Protein AF-A0A8T3WJ33-F1 (afdb_monomer_lite)

pLDDT: mean 80.68, std 8.41, range [43.56, 89.38]

Structure (mmCIF, N/CA/C/O backbone):
data_AF-A0A8T3WJ33-F1
#
_entry.id   AF-A0A8T3WJ33-F1
#
loop_
_atom_site.group_PDB
_atom_site.id
_atom_site.type_symbol
_atom_site.label_atom_id
_atom_site.label_alt_id
_atom_site.label_comp_id
_atom_site.label_asym_id
_atom_site.label_entity_id
_atom_site.label_seq_id
_atom_site.pdbx_PDB_ins_code
_atom_site.Cartn_x
_atom_site.Cartn_y
_atom_site.Cartn_z
_atom_site.occupancy
_atom_site.B_iso_or_equiv
_atom_site.auth_seq_id
_atom_site.auth_comp_id
_atom_site.auth_asym_id
_atom_site.auth_atom_id
_atom_site.pdbx_PDB_model_num
ATOM 1 N N . MET A 1 1 ? 1.980 -9.336 20.207 1.00 46.34 1 MET A N 1
ATOM 2 C CA . MET A 1 1 ? 2.482 -8.996 18.857 1.00 46.34 1 MET A CA 1
ATOM 3 C C . MET A 1 1 ? 1.666 -7.809 18.357 1.00 46.34 1 MET A C 1
ATOM 5 O O . MET A 1 1 ? 0.452 -7.941 18.257 1.00 46.34 1 MET A O 1
ATOM 9 N N . GLU A 1 2 ? 2.275 -6.636 18.167 1.00 58.78 2 GLU A N 1
ATOM 10 C CA . GLU A 1 2 ? 1.550 -5.453 17.674 1.00 58.78 2 GLU A CA 1
ATOM 11 C C . GLU A 1 2 ? 1.032 -5.690 16.248 1.00 58.78 2 GLU A C 1
ATOM 13 O O . GLU A 1 2 ? 1.697 -6.343 15.446 1.00 58.78 2 GLU A O 1
ATOM 18 N N . ALA A 1 3 ? -0.157 -5.173 15.940 1.00 62.84 3 ALA A N 1
ATOM 19 C CA . ALA A 1 3 ? -0.693 -5.206 14.586 1.00 62.84 3 ALA A CA 1
ATOM 20 C C . ALA A 1 3 ? 0.082 -4.260 13.658 1.00 62.84 3 ALA A C 1
ATOM 22 O O . ALA A 1 3 ? 0.514 -3.187 14.084 1.00 62.84 3 ALA A O 1
ATOM 23 N N . ASP A 1 4 ? 0.205 -4.651 12.392 1.00 78.38 4 ASP A N 1
ATOM 24 C CA . ASP A 1 4 ? 0.972 -3.912 11.384 1.00 78.38 4 ASP A CA 1
ATOM 25 C C . ASP A 1 4 ? 0.189 -2.733 10.790 1.00 78.38 4 ASP A C 1
ATOM 27 O O . ASP A 1 4 ? 0.778 -1.755 10.328 1.00 78.38 4 ASP A O 1
ATOM 31 N N . ILE A 1 5 ? -1.147 -2.797 10.865 1.00 82.56 5 ILE A N 1
ATOM 32 C CA . ILE A 1 5 ? -2.057 -1.744 10.415 1.00 82.56 5 ILE A CA 1
ATOM 33 C C . ILE A 1 5 ? -3.070 -1.432 11.519 1.00 82.56 5 ILE A C 1
ATOM 35 O O . ILE A 1 5 ? -3.682 -2.339 12.088 1.00 82.56 5 ILE A O 1
ATOM 39 N N . LYS A 1 6 ? -3.278 -0.146 11.823 1.00 88.31 6 LYS A N 1
ATOM 40 C CA . LYS A 1 6 ? -4.229 0.335 12.838 1.00 88.31 6 LYS A CA 1
ATOM 41 C C . LYS A 1 6 ? -5.322 1.185 12.200 1.00 88.31 6 LYS A C 1
ATOM 43 O O . LYS A 1 6 ? -5.038 2.194 11.567 1.00 88.31 6 LYS A O 1
ATOM 48 N N . CYS A 1 7 ? -6.577 0.804 12.424 1.00 89.38 7 CYS A N 1
ATOM 49 C CA . CYS A 1 7 ? -7.739 1.618 12.081 1.00 89.38 7 CYS A CA 1
ATOM 50 C C . CYS A 1 7 ? -7.886 2.763 13.093 1.00 89.38 7 CYS A C 1
ATOM 52 O O . CYS A 1 7 ? -7.945 2.502 14.297 1.00 89.38 7 CYS A O 1
ATOM 54 N N . LEU A 1 8 ? -7.952 4.014 12.625 1.00 88.75 8 LEU A N 1
ATOM 55 C CA . LEU A 1 8 ? -8.125 5.177 13.503 1.00 88.75 8 LEU A CA 1
ATOM 56 C C . LEU A 1 8 ? -9.583 5.392 13.921 1.00 88.75 8 LEU A C 1
ATOM 58 O O . LEU A 1 8 ? -9.816 5.944 14.987 1.00 88.75 8 LEU A O 1
ATOM 62 N N . GLU A 1 9 ? -10.545 4.879 13.153 1.00 88.94 9 GLU A N 1
ATOM 63 C CA . GLU A 1 9 ? -11.976 4.986 13.476 1.00 88.94 9 GLU A CA 1
ATOM 64 C C . GLU A 1 9 ? -12.376 4.114 14.680 1.00 88.94 9 GLU A C 1
ATOM 66 O O . GLU A 1 9 ? -13.117 4.554 15.549 1.00 88.94 9 GLU A O 1
ATOM 71 N N . CYS A 1 10 ? -11.887 2.869 14.768 1.00 89.31 10 CYS A N 1
ATOM 72 C CA . CYS A 1 10 ? -12.227 1.960 15.878 1.00 89.31 10 CYS A CA 1
ATOM 73 C C . CYS A 1 10 ? -11.054 1.624 16.808 1.00 89.31 10 CYS A C 1
ATOM 75 O O . CYS A 1 10 ? -11.206 0.809 17.718 1.00 89.31 10 CYS A O 1
ATOM 77 N N . GLY A 1 11 ? -9.863 2.172 16.551 1.00 87.06 11 GLY A N 1
ATOM 78 C CA . GLY A 1 11 ? -8.648 1.951 17.343 1.00 87.06 11 GLY A CA 1
ATOM 79 C C . GLY A 1 11 ? -8.034 0.548 17.240 1.00 87.06 11 GLY A C 1
ATOM 80 O O . GLY A 1 11 ? -6.953 0.315 17.785 1.00 87.06 11 GLY A O 1
ATOM 81 N N . LYS A 1 12 ? -8.687 -0.392 16.544 1.00 87.44 12 LYS A N 1
ATOM 82 C CA . LYS A 1 12 ? -8.259 -1.794 16.448 1.00 87.44 12 LYS A CA 1
ATOM 83 C C . LYS A 1 12 ? -7.177 -1.983 15.388 1.00 87.44 12 LYS A C 1
ATOM 85 O O . LYS A 1 12 ? -7.233 -1.422 14.292 1.00 87.44 12 LYS A O 1
ATOM 90 N N . GLY A 1 13 ? -6.214 -2.836 15.720 1.00 82.88 13 GLY A N 1
ATOM 91 C CA . GLY A 1 13 ? -5.186 -3.309 14.805 1.00 82.88 13 GLY A CA 1
ATOM 92 C C . GLY A 1 13 ? -5.622 -4.534 13.997 1.00 82.88 13 GLY A C 1
ATOM 93 O O . GLY A 1 13 ? -6.431 -5.342 14.459 1.00 82.88 13 GLY A O 1
ATOM 94 N N . THR A 1 14 ? -5.072 -4.699 12.798 1.00 75.31 14 THR A N 1
ATOM 95 C CA . THR A 1 14 ? -5.209 -5.913 11.987 1.00 75.31 14 THR A CA 1
ATOM 96 C C . THR A 1 14 ? -3.945 -6.176 11.166 1.00 75.31 14 THR A C 1
ATOM 98 O O . THR A 1 14 ? -3.164 -5.266 10.901 1.00 75.31 14 THR A O 1
ATOM 101 N N . ARG A 1 15 ? -3.758 -7.440 10.777 1.00 71.00 15 ARG A N 1
ATOM 102 C CA . ARG A 1 15 ? -2.729 -7.897 9.826 1.00 71.00 15 ARG A CA 1
ATOM 103 C C . ARG A 1 15 ? -3.288 -8.168 8.434 1.00 71.00 15 ARG A C 1
ATOM 105 O O . ARG A 1 15 ? -2.550 -8.186 7.463 1.00 71.00 15 ARG A O 1
ATOM 112 N N . ASN A 1 16 ? -4.602 -8.359 8.350 1.00 64.06 16 ASN A N 1
ATOM 113 C CA . ASN A 1 16 ? -5.296 -8.793 7.141 1.00 64.06 16 ASN A CA 1
ATOM 114 C C . ASN A 1 16 ? -5.889 -7.589 6.411 1.00 64.06 16 ASN A C 1
ATOM 116 O O . ASN A 1 16 ? -7.082 -7.573 6.115 1.00 64.06 16 ASN A O 1
ATOM 120 N N . PHE A 1 17 ? -5.110 -6.521 6.254 1.00 66.69 17 PHE A N 1
ATOM 121 C CA . PHE A 1 17 ? -5.580 -5.381 5.484 1.00 66.69 17 PHE A CA 1
ATOM 122 C C . PHE A 1 17 ? -5.197 -5.587 4.024 1.00 66.69 17 PHE A C 1
ATOM 124 O O . PHE A 1 17 ? -4.032 -5.463 3.658 1.00 66.69 17 PHE A O 1
ATOM 131 N N . GLU A 1 18 ? -6.183 -5.904 3.193 1.00 65.62 18 GLU A N 1
ATOM 132 C CA . GLU A 1 18 ? -6.012 -5.858 1.747 1.00 65.62 18 GLU A CA 1
ATOM 133 C C . GLU A 1 18 ? -6.049 -4.395 1.316 1.00 65.62 18 GLU A C 1
ATOM 135 O O . GLU A 1 18 ? -7.102 -3.763 1.265 1.00 65.62 18 GLU A O 1
ATOM 140 N N . LEU A 1 19 ? -4.871 -3.833 1.049 1.00 68.06 19 LEU A N 1
ATOM 141 C CA . LEU A 1 19 ? -4.746 -2.469 0.535 1.00 68.06 19 LEU A CA 1
ATOM 142 C C . LEU A 1 19 ? -5.145 -2.383 -0.951 1.00 68.06 19 LEU A C 1
ATOM 144 O O . LEU A 1 19 ? -5.261 -1.289 -1.482 1.00 68.06 19 LEU A O 1
ATOM 148 N N . GLY A 1 20 ? -5.405 -3.507 -1.627 1.00 72.38 20 GLY A N 1
ATOM 149 C CA . GLY A 1 20 ? -5.739 -3.528 -3.051 1.00 72.38 20 GLY A CA 1
ATOM 150 C C . GLY A 1 20 ? -4.553 -3.119 -3.930 1.00 72.38 20 GLY A C 1
ATOM 151 O O . GLY A 1 20 ? -3.407 -3.442 -3.623 1.00 72.38 20 GLY A O 1
ATOM 152 N N . GLU A 1 21 ? -4.823 -2.429 -5.044 1.00 82.94 21 GLU A N 1
ATOM 153 C CA . GLU A 1 21 ? -3.766 -1.880 -5.903 1.00 82.94 21 GLU A CA 1
ATOM 154 C C . GLU A 1 21 ? -3.116 -0.649 -5.254 1.00 82.94 21 GLU A C 1
ATOM 156 O O . GLU A 1 21 ? -3.778 0.367 -5.021 1.00 82.94 21 GLU A O 1
ATOM 161 N N . VAL A 1 22 ? -1.813 -0.754 -4.995 1.00 85.12 22 VAL A N 1
ATOM 162 C CA . VAL A 1 22 ? -0.966 0.256 -4.362 1.00 85.12 22 VAL A CA 1
ATOM 163 C C . VAL A 1 22 ? 0.011 0.795 -5.399 1.00 85.12 22 VAL A C 1
ATOM 165 O O . VAL A 1 22 ? 0.770 0.031 -5.990 1.00 85.12 22 VAL A O 1
ATOM 168 N N . PHE A 1 23 ? 0.041 2.107 -5.580 1.00 86.31 23 PHE A N 1
ATOM 169 C CA . PHE A 1 23 ? 1.026 2.801 -6.398 1.00 86.31 23 PHE A CA 1
ATOM 170 C C . PHE A 1 23 ? 2.008 3.544 -5.502 1.00 86.31 23 PHE A C 1
ATOM 172 O O . PHE A 1 23 ? 1.598 4.165 -4.525 1.00 86.31 23 PHE A O 1
ATOM 179 N N . TYR A 1 24 ? 3.297 3.490 -5.815 1.00 85.75 24 TYR A N 1
ATOM 180 C CA . TYR A 1 24 ? 4.321 4.197 -5.045 1.00 85.75 24 TYR A CA 1
ATOM 181 C C . TYR A 1 24 ? 5.457 4.672 -5.956 1.00 85.75 24 TYR A C 1
ATOM 183 O O . TYR A 1 24 ? 5.736 4.054 -6.986 1.00 85.75 24 TYR A O 1
ATOM 191 N N . CYS A 1 25 ? 6.124 5.758 -5.562 1.00 83.75 25 CYS A N 1
ATOM 192 C CA . CYS A 1 25 ? 7.341 6.250 -6.212 1.00 83.75 25 CYS A CA 1
ATOM 193 C C . CYS A 1 25 ? 8.581 5.636 -5.548 1.00 83.75 25 CYS A C 1
ATOM 195 O O . CYS A 1 25 ? 8.603 5.447 -4.334 1.00 83.75 25 CYS A O 1
ATOM 197 N N . ARG A 1 26 ? 9.637 5.352 -6.322 1.00 76.25 26 ARG A N 1
ATOM 198 C CA . ARG A 1 26 ? 10.853 4.693 -5.804 1.00 76.25 26 ARG A CA 1
ATOM 199 C C . ARG A 1 26 ? 11.609 5.535 -4.779 1.00 76.25 26 ARG A C 1
ATOM 201 O O . ARG A 1 26 ? 12.110 4.976 -3.811 1.00 76.25 26 ARG A O 1
ATOM 208 N N . GLU A 1 27 ? 11.715 6.839 -5.019 1.00 76.81 27 GLU A N 1
ATOM 209 C CA . GLU A 1 27 ? 12.515 7.741 -4.181 1.00 76.81 27 GLU A CA 1
ATOM 210 C C . GLU A 1 27 ? 11.835 8.044 -2.846 1.00 76.81 27 GLU A C 1
ATOM 212 O O . GLU A 1 27 ? 12.501 8.163 -1.825 1.00 76.81 27 GLU A O 1
ATOM 217 N N . ASN A 1 28 ? 10.500 8.095 -2.843 1.00 76.88 28 ASN A N 1
ATOM 218 C CA . ASN A 1 28 ? 9.695 8.464 -1.680 1.00 76.88 28 ASN A CA 1
ATOM 219 C C . ASN A 1 28 ? 8.483 7.528 -1.516 1.00 76.88 28 ASN A C 1
ATOM 221 O O . ASN A 1 28 ? 7.337 7.968 -1.646 1.00 76.88 28 ASN A O 1
ATOM 225 N N . PRO A 1 29 ? 8.692 6.223 -1.272 1.00 75.75 29 PRO A N 1
ATOM 226 C CA . PRO A 1 29 ? 7.614 5.240 -1.303 1.00 75.75 29 PRO A CA 1
ATOM 227 C C . PRO A 1 29 ? 6.568 5.486 -0.219 1.00 75.75 29 PRO A C 1
ATOM 229 O O . PRO A 1 29 ? 5.388 5.359 -0.514 1.00 75.75 29 PRO A O 1
ATOM 232 N N . THR A 1 30 ? 6.942 5.908 0.990 1.00 78.25 30 THR A N 1
ATOM 233 C CA . THR A 1 30 ? 5.984 6.212 2.069 1.00 78.25 30 THR A CA 1
ATOM 234 C C . THR A 1 30 ? 5.261 7.544 1.851 1.00 78.25 30 THR A C 1
ATOM 236 O O . THR A 1 30 ? 4.048 7.623 2.012 1.00 78.25 30 THR A O 1
ATOM 239 N N . SER A 1 31 ? 5.955 8.587 1.401 1.00 75.88 31 SER A N 1
ATOM 240 C CA . SER A 1 31 ? 5.344 9.906 1.170 1.00 75.88 31 SER A CA 1
ATOM 241 C C . SER A 1 31 ? 4.394 9.920 -0.034 1.00 75.88 31 SER A C 1
ATOM 243 O O . SER A 1 31 ? 3.402 10.646 -0.041 1.00 75.88 31 SER A O 1
ATOM 245 N N . ASN A 1 32 ? 4.670 9.081 -1.038 1.00 78.81 32 ASN A N 1
ATOM 246 C CA . ASN A 1 32 ? 3.959 9.061 -2.316 1.00 78.81 32 ASN A CA 1
ATOM 247 C C . ASN A 1 32 ? 3.178 7.760 -2.551 1.00 78.81 32 ASN A C 1
ATOM 249 O O . ASN A 1 32 ? 2.909 7.398 -3.696 1.00 78.81 32 ASN A O 1
ATOM 253 N N . THR A 1 33 ? 2.789 7.054 -1.485 1.00 86.00 33 THR A N 1
ATOM 254 C CA . THR A 1 33 ? 1.881 5.912 -1.630 1.00 86.00 33 THR A CA 1
ATOM 255 C C . THR A 1 33 ? 0.467 6.379 -1.953 1.00 86.00 33 THR A C 1
ATOM 257 O O . THR A 1 33 ? -0.132 7.176 -1.228 1.00 86.00 33 THR A O 1
ATOM 260 N N . LEU A 1 34 ? -0.099 5.805 -3.006 1.00 86.50 34 LEU A N 1
ATOM 261 C CA . LEU A 1 34 ? -1.489 5.950 -3.401 1.00 86.50 34 LEU A CA 1
ATOM 262 C C . LEU A 1 34 ? -2.152 4.577 -3.425 1.00 86.50 34 LEU A C 1
ATOM 264 O O . LEU A 1 34 ? -1.558 3.597 -3.866 1.00 86.50 34 LEU A O 1
ATOM 268 N N . ILE A 1 35 ? -3.402 4.504 -2.990 1.00 87.19 35 ILE A N 1
ATOM 269 C CA . ILE A 1 35 ? -4.196 3.283 -3.053 1.00 87.19 35 ILE A CA 1
ATOM 270 C C . ILE A 1 35 ? -5.393 3.532 -3.959 1.00 87.19 35 ILE A C 1
ATOM 272 O O . ILE A 1 35 ? -6.181 4.457 -3.737 1.00 87.19 35 ILE A O 1
ATOM 276 N N . LYS A 1 36 ? -5.540 2.684 -4.981 1.00 85.44 36 LYS A N 1
ATOM 277 C CA . LYS A 1 36 ? -6.606 2.812 -5.980 1.00 85.44 36 LYS A CA 1
ATOM 278 C C . LYS A 1 36 ? -7.990 2.733 -5.350 1.00 85.44 36 LYS A C 1
ATOM 280 O O . LYS A 1 36 ? -8.875 3.523 -5.664 1.00 85.44 36 LYS A O 1
ATOM 285 N N . ASN A 1 37 ? -8.166 1.747 -4.480 1.00 84.50 37 ASN A N 1
ATOM 286 C CA . ASN A 1 37 ? -9.463 1.372 -3.949 1.00 84.50 37 ASN A CA 1
ATOM 287 C C . ASN A 1 37 ? -9.752 2.060 -2.619 1.00 84.50 37 ASN A C 1
ATOM 289 O O . ASN A 1 37 ? -8.876 2.592 -1.939 1.00 84.50 37 ASN A O 1
ATOM 293 N N . GLU A 1 38 ? -11.024 2.030 -2.251 1.00 85.88 38 GLU A N 1
ATOM 294 C CA . GLU A 1 38 ? -11.430 2.381 -0.904 1.00 85.88 38 GLU A CA 1
ATOM 295 C C . GLU A 1 38 ? -10.910 1.324 0.080 1.00 85.88 38 GLU A C 1
ATOM 297 O O . GLU A 1 38 ? -10.945 0.125 -0.198 1.00 85.88 38 GLU A O 1
ATOM 302 N N . VAL A 1 39 ? -10.419 1.769 1.232 1.00 84.00 39 VAL A N 1
ATOM 303 C CA . VAL A 1 39 ? -9.860 0.899 2.266 1.00 84.00 39 VAL A CA 1
ATOM 304 C C . VAL A 1 39 ? -10.933 0.683 3.330 1.00 84.00 39 VAL A C 1
ATOM 306 O O . VAL A 1 39 ? -11.300 1.619 4.036 1.00 84.00 39 VAL A O 1
ATOM 309 N N . ILE A 1 40 ? -11.450 -0.542 3.457 1.00 85.69 40 ILE A N 1
ATOM 310 C CA . ILE A 1 40 ? -12.527 -0.871 4.406 1.00 85.69 40 ILE A CA 1
ATOM 311 C C . ILE A 1 40 ? -11.962 -1.593 5.626 1.00 85.69 40 ILE A C 1
ATOM 313 O O . ILE A 1 40 ? -11.304 -2.626 5.509 1.00 85.69 40 ILE A O 1
ATOM 317 N N . CYS A 1 41 ? -12.253 -1.090 6.827 1.00 85.88 41 CYS A N 1
ATOM 318 C CA . CYS A 1 41 ? -11.828 -1.744 8.057 1.00 85.88 41 CYS A CA 1
ATOM 319 C C . CYS A 1 41 ? -12.500 -3.115 8.216 1.00 85.88 41 CYS A C 1
ATOM 321 O O . CYS A 1 41 ? -13.721 -3.183 8.366 1.00 85.88 41 CYS A O 1
ATOM 323 N N . PRO A 1 42 ? -11.745 -4.223 8.332 1.00 84.19 42 PRO A N 1
ATOM 324 C CA . PRO A 1 42 ? -12.354 -5.541 8.486 1.00 84.19 42 PRO A CA 1
ATOM 325 C C . PRO A 1 42 ? -13.079 -5.707 9.831 1.00 84.19 42 PRO A C 1
ATOM 327 O O . PRO A 1 42 ? -13.926 -6.592 9.951 1.00 84.19 42 PRO A O 1
ATOM 330 N N . LYS A 1 43 ? -12.758 -4.869 10.832 1.00 87.88 43 LYS A N 1
ATOM 331 C CA . LYS A 1 43 ? -13.294 -4.941 12.201 1.00 87.88 43 LYS A CA 1
ATOM 332 C C . LYS A 1 43 ? -14.558 -4.108 12.409 1.00 87.88 43 LYS A C 1
ATOM 334 O O . LYS A 1 43 ? -15.504 -4.630 12.981 1.00 87.88 43 LYS A O 1
ATOM 339 N N . CYS A 1 44 ? -14.570 -2.840 11.993 1.00 88.94 44 CYS A N 1
ATOM 340 C CA . CYS A 1 44 ? -15.737 -1.961 12.154 1.00 88.94 44 CYS A CA 1
ATOM 341 C C . CYS A 1 44 ? -16.530 -1.742 10.862 1.00 88.94 44 CYS A C 1
ATOM 343 O O . CYS A 1 44 ? -17.533 -1.043 10.898 1.00 88.94 44 CYS A O 1
ATOM 345 N N . LYS A 1 45 ? -16.085 -2.309 9.730 1.00 88.06 45 LYS A N 1
ATOM 346 C CA . LYS A 1 45 ? -16.702 -2.176 8.396 1.00 88.06 45 LYS A CA 1
ATOM 347 C C . LYS A 1 45 ? -16.800 -0.740 7.864 1.00 88.06 45 LYS A C 1
ATOM 349 O O . LYS A 1 45 ? -17.292 -0.544 6.761 1.00 88.06 45 LYS A O 1
ATOM 354 N N . ALA A 1 46 ? -16.277 0.241 8.599 1.00 87.38 46 ALA A N 1
ATOM 355 C CA . ALA A 1 46 ? -16.180 1.620 8.155 1.00 87.38 46 ALA A CA 1
ATOM 356 C C . ALA A 1 46 ? -15.125 1.771 7.055 1.00 87.38 46 ALA A C 1
ATOM 358 O O . ALA A 1 46 ? -14.088 1.095 7.068 1.00 87.38 46 ALA A O 1
ATOM 359 N N . SER A 1 47 ? -15.374 2.711 6.148 1.00 87.56 47 SER A N 1
ATOM 360 C CA . SER A 1 47 ? -14.348 3.221 5.249 1.00 87.56 47 SER A CA 1
ATOM 361 C C . SER A 1 47 ? -13.299 3.980 6.045 1.00 87.56 47 SER A C 1
ATOM 363 O O . SER A 1 47 ? -13.611 4.906 6.795 1.00 87.56 47 SER A O 1
ATOM 365 N N . ILE A 1 48 ? -12.048 3.569 5.881 1.00 83.06 48 ILE A N 1
ATOM 366 C CA . ILE A 1 48 ? -10.883 4.205 6.490 1.00 83.06 48 ILE A CA 1
ATOM 367 C C . ILE A 1 48 ? -9.937 4.766 5.436 1.00 83.06 48 ILE A C 1
ATOM 369 O O . ILE A 1 48 ? -8.745 4.927 5.678 1.00 83.06 48 ILE A O 1
ATOM 373 N N . SER A 1 49 ? -10.473 5.092 4.266 1.00 80.38 49 SER A N 1
ATOM 374 C CA . SER A 1 49 ? -9.749 5.858 3.257 1.00 80.38 49 SER A CA 1
ATOM 375 C C . SER A 1 49 ? -9.382 7.255 3.767 1.00 80.38 49 SER A C 1
ATOM 377 O O . SER A 1 49 ? -9.933 7.720 4.764 1.00 80.38 49 SER A O 1
ATOM 379 N N . ASN A 1 50 ? -8.467 7.933 3.070 1.00 77.44 50 ASN A N 1
ATOM 380 C CA . ASN A 1 50 ? -8.010 9.289 3.402 1.00 77.44 50 ASN A CA 1
ATOM 381 C C . ASN A 1 50 ? -7.425 9.395 4.815 1.00 77.44 50 ASN A C 1
ATOM 383 O O . ASN A 1 50 ? -7.993 10.041 5.690 1.00 77.44 50 ASN A O 1
ATOM 387 N N . GLU A 1 51 ? -6.273 8.762 5.040 1.00 76.19 51 GLU A N 1
ATOM 388 C CA . GLU A 1 51 ? -5.490 8.943 6.265 1.00 76.19 51 GLU A CA 1
ATOM 389 C C . GLU A 1 51 ? -6.162 8.489 7.577 1.00 76.19 51 GLU A C 1
ATOM 391 O O . GLU A 1 51 ? -5.708 8.844 8.669 1.00 76.19 51 GLU A O 1
ATOM 396 N N . LYS A 1 52 ? -7.226 7.686 7.499 1.00 84.31 52 LYS A N 1
ATOM 397 C CA . LYS A 1 52 ? -7.941 7.123 8.660 1.00 84.31 52 LYS A CA 1
ATOM 398 C C . LYS A 1 52 ? -7.366 5.782 9.128 1.00 84.31 52 LYS A C 1
ATOM 400 O O . LYS A 1 52 ? -7.987 5.045 9.902 1.00 84.31 52 LYS A O 1
ATOM 405 N N . PHE A 1 53 ? -6.160 5.454 8.682 1.00 86.88 53 PHE A N 1
ATOM 406 C CA . PHE A 1 53 ? -5.432 4.266 9.098 1.00 86.88 53 PHE A CA 1
ATOM 407 C C . PHE A 1 53 ? -3.932 4.514 9.118 1.00 86.88 53 PHE A C 1
ATOM 409 O O . PHE A 1 53 ? -3.400 5.266 8.301 1.00 86.88 53 PHE A O 1
ATOM 416 N N . LEU A 1 54 ? -3.274 3.863 10.074 1.00 88.25 54 LEU A N 1
ATOM 417 C CA . LEU A 1 54 ? -1.829 3.883 10.231 1.00 88.25 54 LEU A CA 1
ATOM 418 C C . LEU A 1 54 ? -1.248 2.568 9.736 1.00 88.25 54 LEU A C 1
ATOM 420 O O . LEU A 1 54 ? -1.732 1.503 10.119 1.00 88.25 54 LEU A O 1
ATOM 424 N N . VAL A 1 55 ? -0.189 2.652 8.948 1.00 86.50 55 VAL A N 1
ATOM 425 C CA . VAL A 1 55 ? 0.599 1.514 8.480 1.00 86.50 55 VAL A CA 1
ATOM 426 C C . VAL A 1 55 ? 2.009 1.667 9.029 1.00 86.50 55 VAL A C 1
ATOM 428 O O . VAL A 1 55 ? 2.590 2.752 8.964 1.00 86.50 55 VAL A O 1
ATOM 431 N N . LYS A 1 56 ? 2.572 0.595 9.588 1.00 85.94 56 LYS A N 1
ATOM 432 C CA . LYS A 1 56 ? 3.990 0.604 9.954 1.00 85.94 56 LYS A CA 1
ATOM 433 C C . LYS A 1 56 ? 4.847 0.657 8.690 1.00 85.94 56 LYS A C 1
ATOM 435 O O . LYS A 1 56 ? 4.639 -0.135 7.771 1.00 85.94 56 LYS A O 1
ATOM 440 N N . GLU A 1 57 ? 5.817 1.567 8.655 1.00 85.31 57 GLU A N 1
ATOM 441 C CA . GLU A 1 57 ? 6.677 1.754 7.478 1.00 85.31 57 GLU A CA 1
ATOM 442 C C . GLU A 1 57 ? 7.399 0.469 7.075 1.00 85.31 57 GLU A C 1
ATOM 444 O O . GLU A 1 57 ? 7.342 0.064 5.918 1.00 85.31 57 GLU A O 1
ATOM 449 N N . ASN A 1 58 ? 8.017 -0.222 8.033 1.00 83.06 58 ASN A N 1
ATOM 450 C CA . ASN A 1 58 ? 8.746 -1.465 7.786 1.00 83.06 58 ASN A CA 1
ATOM 451 C C . ASN A 1 58 ? 7.873 -2.554 7.139 1.00 83.06 58 ASN A C 1
ATOM 453 O O . ASN A 1 58 ? 8.313 -3.212 6.200 1.00 83.06 58 ASN A O 1
ATOM 457 N N . TYR A 1 59 ? 6.632 -2.718 7.598 1.00 82.50 59 TYR A N 1
ATOM 458 C CA . TYR A 1 59 ? 5.680 -3.662 7.019 1.00 82.50 59 TYR A CA 1
ATOM 459 C C . TYR A 1 59 ? 5.399 -3.325 5.551 1.00 82.50 59 TYR A C 1
ATOM 461 O O . TYR A 1 59 ? 5.428 -4.200 4.686 1.00 82.50 59 TYR A O 1
ATOM 469 N N . PHE A 1 60 ? 5.192 -2.041 5.260 1.00 82.31 60 PHE A N 1
ATOM 470 C CA . PHE A 1 60 ? 4.948 -1.568 3.905 1.00 82.31 60 PHE A CA 1
ATOM 471 C C . PHE A 1 60 ? 6.162 -1.760 2.985 1.00 82.31 60 PHE A C 1
ATOM 473 O O . PHE A 1 60 ? 6.028 -2.323 1.897 1.00 82.31 60 PHE A O 1
ATOM 480 N N . TYR A 1 61 ? 7.356 -1.378 3.447 1.00 83.62 61 TYR A N 1
ATOM 481 C CA . TYR A 1 61 ? 8.610 -1.591 2.724 1.00 83.62 61 TYR A CA 1
ATOM 482 C C . TYR A 1 61 ? 8.855 -3.067 2.423 1.00 83.62 61 TYR A C 1
ATOM 484 O O . TYR A 1 61 ? 9.184 -3.411 1.290 1.00 83.62 61 TYR A O 1
ATOM 492 N N . MET A 1 62 ? 8.647 -3.952 3.401 1.00 83.06 62 MET A N 1
ATOM 493 C CA . MET A 1 62 ? 8.792 -5.393 3.199 1.00 83.06 62 MET A CA 1
ATOM 494 C C . MET A 1 62 ? 7.815 -5.923 2.148 1.00 83.06 62 MET A C 1
ATOM 496 O O . MET A 1 62 ? 8.210 -6.745 1.319 1.00 83.06 62 MET A O 1
ATOM 500 N N . GLY A 1 63 ? 6.576 -5.423 2.126 1.00 81.50 63 GLY A N 1
ATOM 501 C CA . GLY A 1 63 ? 5.605 -5.747 1.080 1.00 81.50 63 GLY A CA 1
ATOM 502 C C . GLY A 1 63 ? 6.090 -5.335 -0.313 1.00 81.50 63 GLY A C 1
ATOM 503 O O . GLY A 1 63 ? 6.085 -6.154 -1.235 1.00 81.50 63 GLY A O 1
ATOM 504 N N . ILE A 1 64 ? 6.588 -4.102 -0.453 1.00 82.38 64 ILE A N 1
ATOM 505 C CA . ILE A 1 64 ? 7.159 -3.592 -1.708 1.00 82.38 64 ILE A CA 1
ATOM 506 C C . ILE A 1 64 ? 8.369 -4.423 -2.147 1.00 82.38 64 ILE A C 1
ATOM 508 O O . ILE A 1 64 ? 8.421 -4.877 -3.290 1.00 82.38 64 ILE A O 1
ATOM 512 N N . ILE A 1 65 ? 9.347 -4.632 -1.263 1.00 84.19 65 ILE A N 1
ATOM 513 C CA . ILE A 1 65 ? 10.579 -5.371 -1.572 1.00 84.19 65 ILE A CA 1
ATOM 514 C C . ILE A 1 65 ? 10.234 -6.785 -2.035 1.00 84.19 65 ILE A C 1
ATOM 516 O O . ILE A 1 65 ? 10.718 -7.225 -3.075 1.00 84.19 65 ILE A O 1
ATOM 520 N N . THR A 1 66 ? 9.341 -7.463 -1.313 1.00 85.12 66 THR A N 1
ATOM 521 C CA . THR A 1 66 ? 8.895 -8.817 -1.658 1.00 85.12 66 THR A CA 1
ATOM 522 C C . THR A 1 66 ? 8.244 -8.850 -3.039 1.00 85.12 66 THR A C 1
ATOM 524 O O . THR A 1 66 ? 8.619 -9.678 -3.866 1.00 85.12 66 THR A O 1
ATOM 527 N N . ALA A 1 67 ? 7.330 -7.918 -3.334 1.00 81.75 67 ALA A N 1
ATOM 528 C CA . ALA A 1 67 ? 6.687 -7.843 -4.645 1.00 81.75 67 ALA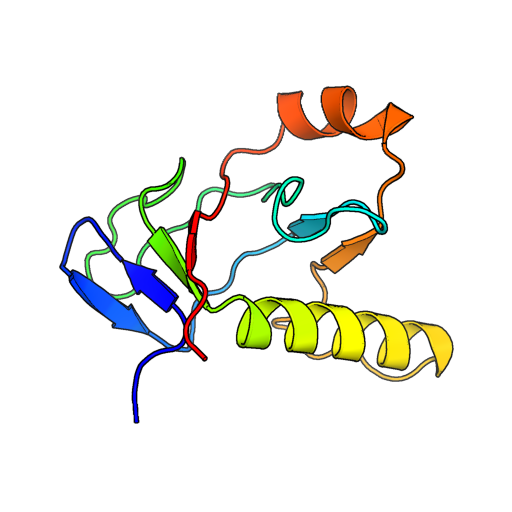 A CA 1
ATOM 529 C C . ALA A 1 67 ? 7.712 -7.651 -5.779 1.00 81.75 67 ALA A C 1
ATOM 531 O O . ALA A 1 67 ? 7.671 -8.374 -6.774 1.00 81.75 67 ALA A O 1
ATOM 532 N N . ASN A 1 68 ? 8.675 -6.737 -5.611 1.00 81.94 68 ASN A N 1
ATOM 533 C CA . ASN A 1 68 ? 9.708 -6.480 -6.621 1.00 81.94 68 ASN A CA 1
ATOM 534 C C . ASN A 1 68 ? 10.664 -7.660 -6.806 1.00 81.94 68 ASN A C 1
ATOM 536 O O . ASN A 1 68 ? 11.010 -7.978 -7.941 1.00 81.94 68 ASN A O 1
ATOM 540 N N . LEU A 1 69 ? 11.069 -8.330 -5.724 1.00 85.62 69 LEU A N 1
ATOM 541 C CA . LEU A 1 69 ? 11.905 -9.529 -5.802 1.00 85.62 69 LEU A CA 1
ATOM 542 C C . LEU A 1 69 ? 11.189 -10.659 -6.544 1.00 85.62 69 LEU A C 1
ATOM 544 O O . LEU A 1 69 ? 11.795 -11.295 -7.408 1.00 85.62 69 LEU A O 1
ATOM 548 N N . CYS A 1 70 ? 9.900 -10.879 -6.264 1.00 84.75 70 CYS A N 1
ATOM 549 C CA . CYS A 1 70 ? 9.093 -11.858 -6.988 1.00 84.75 70 CYS A CA 1
ATOM 550 C C . CYS A 1 70 ? 8.990 -11.515 -8.482 1.00 84.75 70 CYS A C 1
ATOM 552 O O . CYS A 1 70 ? 9.179 -12.403 -9.311 1.00 84.75 70 CYS A O 1
ATOM 554 N N . ILE A 1 71 ? 8.758 -10.241 -8.832 1.00 82.12 71 ILE A N 1
ATOM 555 C CA . ILE A 1 71 ? 8.717 -9.771 -10.230 1.00 82.12 71 ILE A CA 1
ATOM 556 C C . ILE A 1 71 ? 10.064 -10.007 -10.924 1.00 82.12 71 ILE A C 1
ATOM 558 O O . ILE A 1 71 ? 10.107 -10.629 -11.986 1.00 82.12 71 ILE A O 1
ATOM 562 N N . ALA A 1 72 ? 11.165 -9.554 -10.318 1.00 84.94 72 ALA A N 1
ATOM 563 C CA . ALA A 1 72 ? 12.512 -9.683 -10.875 1.00 84.94 72 ALA A CA 1
ATOM 564 C C . ALA A 1 72 ? 12.920 -11.152 -11.067 1.00 84.94 72 ALA A C 1
ATOM 566 O O . ALA A 1 72 ? 13.558 -11.500 -12.059 1.00 84.94 72 ALA A O 1
ATOM 567 N N . SER A 1 73 ? 12.493 -12.020 -10.149 1.00 88.50 73 SER A N 1
ATOM 568 C CA . SER A 1 73 ? 12.802 -13.453 -10.162 1.00 88.50 73 SER A CA 1
ATOM 569 C C . SER A 1 73 ? 11.789 -14.292 -10.954 1.00 88.50 73 SER A C 1
ATOM 571 O O . SER A 1 73 ? 11.903 -15.514 -10.967 1.00 88.50 73 SER A O 1
ATOM 573 N N . LYS A 1 74 ? 10.782 -13.671 -11.595 1.00 87.69 74 LYS A N 1
ATOM 574 C CA . LYS A 1 74 ? 9.664 -14.348 -12.292 1.00 87.69 74 LYS A CA 1
ATOM 575 C C . LYS A 1 74 ? 8.927 -15.385 -11.421 1.00 87.69 74 LYS A C 1
ATOM 577 O O . LYS A 1 74 ? 8.415 -16.381 -11.926 1.00 87.69 74 LYS A O 1
ATOM 582 N N . MET A 1 75 ? 8.875 -15.153 -10.111 1.00 88.94 75 MET A N 1
ATOM 583 C CA . MET A 1 75 ? 8.190 -16.011 -9.142 1.00 88.94 75 MET A CA 1
ATOM 584 C C . MET A 1 75 ? 6.736 -15.575 -8.939 1.00 88.94 75 MET A C 1
ATOM 586 O O . MET A 1 75 ? 6.349 -14.446 -9.246 1.00 88.94 75 MET A O 1
ATOM 590 N N . SER A 1 76 ? 5.919 -16.459 -8.362 1.00 83.94 76 SER A N 1
ATOM 591 C CA . SER A 1 76 ? 4.549 -16.124 -7.977 1.00 83.94 76 SER A CA 1
ATOM 592 C C . SER A 1 76 ? 4.530 -15.022 -6.915 1.00 83.94 76 SER A C 1
ATOM 594 O O . SER A 1 76 ? 5.068 -15.202 -5.823 1.00 83.94 76 SER A O 1
ATOM 596 N N . ILE A 1 77 ? 3.858 -13.909 -7.207 1.00 78.94 77 ILE A N 1
ATOM 597 C CA . ILE A 1 77 ? 3.633 -12.834 -6.237 1.00 78.94 77 ILE A CA 1
ATOM 598 C C . ILE A 1 77 ? 2.483 -13.255 -5.301 1.00 78.94 77 ILE A C 1
ATOM 600 O O . ILE A 1 77 ? 1.411 -13.630 -5.811 1.00 78.94 77 ILE A O 1
ATOM 604 N N . PRO A 1 78 ? 2.662 -13.190 -3.964 1.00 74.50 78 PRO A N 1
ATOM 605 C CA . PRO A 1 78 ? 1.591 -13.440 -3.003 1.00 74.50 78 PRO A CA 1
ATOM 606 C C . PRO A 1 78 ? 0.365 -12.579 -3.296 1.00 74.50 78 PRO A C 1
ATOM 608 O O . PRO A 1 78 ? 0.500 -11.409 -3.642 1.00 74.50 78 PRO A O 1
ATOM 611 N N . GLU A 1 79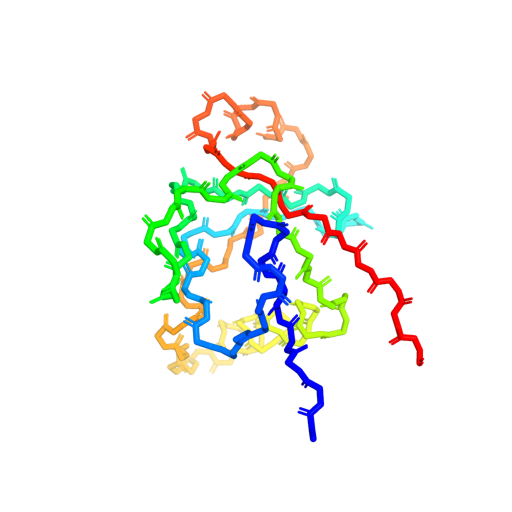 ? -0.832 -13.141 -3.144 1.00 72.38 79 GLU A N 1
ATOM 612 C CA . GLU A 1 79 ? -2.081 -12.484 -3.550 1.00 72.38 79 GLU A CA 1
ATOM 613 C C . GLU A 1 79 ? -2.265 -11.097 -2.916 1.00 72.38 79 GLU A C 1
ATOM 615 O O . GLU A 1 79 ? -2.514 -10.125 -3.626 1.00 72.38 79 GLU A O 1
ATOM 620 N N . HIS A 1 80 ? -1.978 -10.977 -1.617 1.00 69.62 80 HIS A N 1
ATOM 621 C CA . HIS A 1 80 ? -2.019 -9.717 -0.868 1.00 69.62 80 HIS A CA 1
ATOM 622 C C . HIS A 1 80 ? -0.976 -8.665 -1.310 1.00 69.62 80 HIS A C 1
ATOM 624 O O . HIS A 1 80 ? -1.058 -7.519 -0.875 1.00 69.62 80 HIS A O 1
ATOM 630 N N . LEU A 1 81 ? -0.006 -9.029 -2.164 1.00 71.69 81 LEU A N 1
ATOM 631 C CA . LEU A 1 81 ? 1.039 -8.146 -2.711 1.00 71.69 81 LEU A CA 1
ATOM 632 C C . LEU A 1 81 ? 0.919 -7.912 -4.224 1.00 71.69 81 LEU A C 1
ATOM 634 O O . LEU A 1 81 ? 1.625 -7.060 -4.764 1.00 71.69 81 LEU A O 1
ATOM 638 N N . ARG A 1 82 ? 0.024 -8.625 -4.927 1.00 68.56 82 ARG A N 1
ATOM 639 C CA . ARG A 1 82 ? -0.155 -8.509 -6.392 1.00 68.56 82 ARG A CA 1
ATOM 640 C C . ARG A 1 82 ? -0.558 -7.107 -6.854 1.00 68.56 82 ARG A C 1
ATOM 642 O O . ARG A 1 82 ? -0.409 -6.788 -8.029 1.00 68.56 82 ARG A O 1
ATOM 649 N N . GLY A 1 83 ? -1.064 -6.282 -5.943 1.00 71.62 83 GLY A N 1
ATOM 650 C CA . GLY A 1 83 ? -1.485 -4.916 -6.221 1.00 71.62 83 GLY A CA 1
ATOM 651 C C . GLY A 1 83 ? -0.366 -3.870 -6.233 1.00 71.62 83 GLY A C 1
ATOM 652 O O . GLY A 1 83 ? -0.649 -2.736 -6.601 1.00 71.62 83 GLY A O 1
ATOM 653 N N . ALA A 1 84 ? 0.871 -4.194 -5.844 1.00 79.56 84 ALA A N 1
ATOM 654 C CA . ALA A 1 84 ? 1.950 -3.207 -5.754 1.00 79.56 84 ALA A CA 1
ATOM 655 C C . ALA A 1 84 ? 2.530 -2.849 -7.138 1.00 79.56 84 ALA A C 1
ATOM 657 O O . ALA A 1 84 ? 3.059 -3.706 -7.844 1.00 79.56 84 ALA A O 1
ATOM 658 N N . LYS A 1 85 ? 2.455 -1.568 -7.518 1.00 79.88 85 LYS A N 1
ATOM 659 C CA . LYS A 1 85 ? 2.912 -1.030 -8.806 1.00 79.88 85 LYS A CA 1
ATOM 660 C C . LYS A 1 85 ? 3.825 0.178 -8.602 1.00 79.88 85 LYS A C 1
ATOM 662 O O . LYS A 1 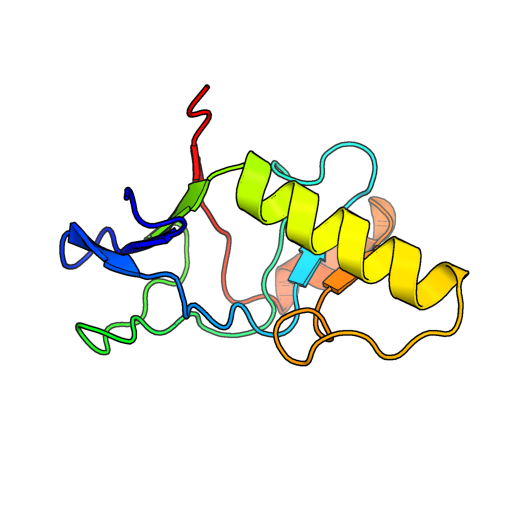85 ? 3.421 1.185 -8.025 1.00 79.88 85 LYS A O 1
ATOM 667 N N . LEU A 1 86 ? 5.046 0.089 -9.121 1.00 81.12 86 LEU A N 1
ATOM 668 C CA . LEU A 1 86 ? 5.964 1.223 -9.169 1.00 81.12 86 LEU A CA 1
ATOM 669 C C . LEU A 1 86 ? 5.498 2.221 -10.240 1.00 81.12 86 LEU A C 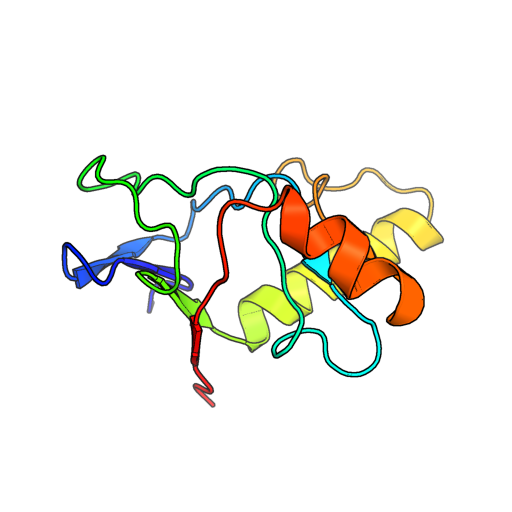1
ATOM 671 O O . LEU A 1 86 ? 5.250 1.824 -11.380 1.00 81.12 86 LEU A O 1
ATOM 675 N N . ILE A 1 87 ? 5.406 3.500 -9.879 1.00 82.94 87 ILE A N 1
ATOM 676 C CA . ILE A 1 87 ? 5.099 4.601 -10.803 1.00 82.94 87 ILE A CA 1
ATOM 677 C C . ILE A 1 87 ? 6.235 5.628 -10.811 1.00 82.94 87 ILE A C 1
ATOM 679 O O . ILE A 1 87 ? 6.993 5.743 -9.844 1.00 82.94 87 ILE A O 1
ATOM 683 N N . ASN A 1 88 ? 6.353 6.377 -11.908 1.00 81.88 88 ASN A N 1
ATOM 684 C CA . ASN A 1 88 ? 7.260 7.519 -11.976 1.00 81.88 88 ASN A CA 1
ATOM 685 C C . ASN A 1 88 ? 6.612 8.745 -11.324 1.00 81.88 88 ASN A C 1
ATOM 687 O O . ASN A 1 88 ? 5.390 8.886 -11.332 1.00 81.88 88 ASN A O 1
ATOM 691 N N . GLU A 1 89 ? 7.425 9.688 -10.849 1.00 80.25 89 GLU A N 1
ATOM 692 C CA . GLU A 1 89 ? 6.916 10.928 -10.243 1.00 80.25 89 GLU A CA 1
ATOM 693 C C . GLU A 1 89 ? 6.065 11.754 -11.209 1.00 80.25 89 GLU A C 1
ATOM 695 O O . GLU A 1 89 ? 5.038 12.296 -10.817 1.00 80.25 89 GLU A O 1
ATOM 700 N N . LYS A 1 90 ? 6.427 11.770 -12.498 1.00 82.88 90 LYS A N 1
ATOM 701 C CA . LYS A 1 90 ? 5.656 12.451 -13.553 1.00 82.88 90 LYS A CA 1
ATOM 702 C C . LYS A 1 90 ? 4.235 11.908 -13.706 1.00 82.88 90 LYS A C 1
ATOM 704 O O . LYS A 1 90 ? 3.362 12.614 -14.198 1.00 82.88 90 LYS A O 1
ATOM 709 N N . ASP A 1 91 ? 4.011 10.660 -13.305 1.00 82.50 91 ASP A N 1
ATOM 710 C CA . ASP A 1 91 ? 2.699 10.035 -13.361 1.00 82.50 91 ASP A CA 1
ATOM 711 C C . ASP A 1 91 ? 1.913 10.233 -12.054 1.00 82.50 91 ASP A C 1
ATOM 713 O O . ASP A 1 91 ? 0.713 9.973 -12.028 1.00 82.50 91 ASP A O 1
ATOM 717 N N . TYR A 1 92 ? 2.534 10.717 -10.973 1.00 83.44 92 TYR A N 1
ATOM 718 C CA . TYR A 1 92 ? 1.899 10.811 -9.656 1.00 83.44 92 TYR A CA 1
ATOM 719 C C . TYR A 1 92 ? 0.567 11.567 -9.693 1.00 83.44 92 TYR A C 1
ATOM 721 O O . TYR A 1 92 ? -0.437 11.055 -9.200 1.00 83.44 92 TYR A O 1
ATOM 729 N N . ASP A 1 93 ? 0.527 12.734 -10.339 1.00 84.31 93 ASP A N 1
ATOM 730 C CA . ASP A 1 93 ? -0.689 13.550 -10.446 1.00 84.31 93 ASP A CA 1
ATOM 731 C C . ASP A 1 93 ? -1.787 12.863 -11.259 1.00 84.31 93 ASP A C 1
ATOM 733 O O . ASP A 1 93 ? -2.975 12.949 -10.943 1.00 84.31 93 ASP A O 1
ATOM 737 N N . LYS A 1 94 ? -1.394 12.098 -12.281 1.00 85.69 94 LYS A N 1
ATOM 738 C CA . LYS A 1 94 ? -2.329 11.265 -13.033 1.00 85.69 94 LYS A CA 1
ATOM 739 C C . LYS A 1 94 ? -2.930 10.204 -12.115 1.00 85.69 94 LYS A C 1
ATOM 741 O O . LYS A 1 94 ? -4.151 10.082 -12.072 1.00 85.69 94 LYS A O 1
ATOM 746 N N . PHE A 1 95 ? -2.102 9.471 -11.364 1.00 83.44 95 PHE A N 1
ATOM 747 C CA . PHE A 1 95 ? -2.561 8.412 -10.460 1.00 83.44 95 PHE A CA 1
ATOM 748 C C . PHE A 1 95 ? -3.365 8.942 -9.268 1.00 83.44 95 PHE A C 1
ATOM 750 O O . PHE A 1 95 ? -4.327 8.297 -8.848 1.00 83.44 95 PHE A O 1
ATOM 757 N N . SER A 1 96 ? -3.028 10.121 -8.748 1.00 83.50 96 SER A N 1
ATOM 758 C CA . SER A 1 96 ? -3.718 10.724 -7.608 1.00 83.50 96 SER A CA 1
ATOM 759 C C . SER A 1 96 ? -5.187 11.030 -7.918 1.00 83.50 96 SER A C 1
ATOM 761 O O . SER A 1 96 ? -6.029 10.852 -7.043 1.00 83.50 96 SER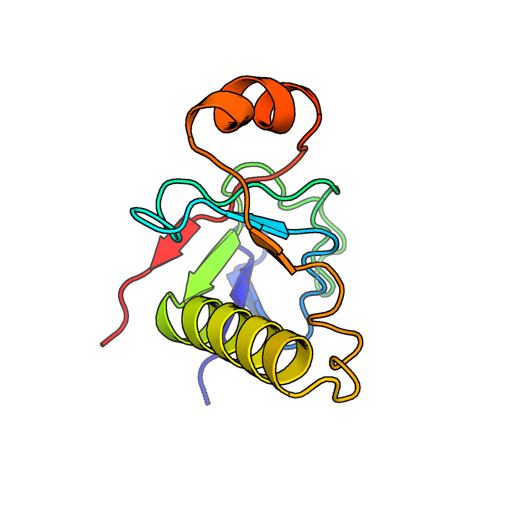 A O 1
ATOM 763 N N . SER A 1 97 ? -5.512 11.375 -9.171 1.00 83.31 97 SER A N 1
ATOM 764 C CA . SER A 1 97 ? -6.877 11.710 -9.606 1.00 83.31 97 SER A CA 1
ATOM 765 C C . SER A 1 97 ? -7.892 10.557 -9.524 1.00 83.31 97 SER A C 1
ATOM 767 O O . SER A 1 97 ? -9.091 10.809 -9.417 1.00 83.31 97 SER A O 1
ATOM 769 N N . TYR A 1 98 ? -7.441 9.297 -9.549 1.00 83.75 98 TYR A N 1
ATOM 770 C CA . TYR A 1 98 ? -8.316 8.114 -9.469 1.00 83.75 98 TYR A CA 1
ATOM 771 C C . TYR A 1 98 ? -8.050 7.213 -8.265 1.00 83.75 98 TYR A C 1
ATOM 773 O O . TYR A 1 98 ? -8.741 6.206 -8.089 1.00 83.75 98 TYR A O 1
ATOM 781 N N . CYS A 1 99 ? -7.059 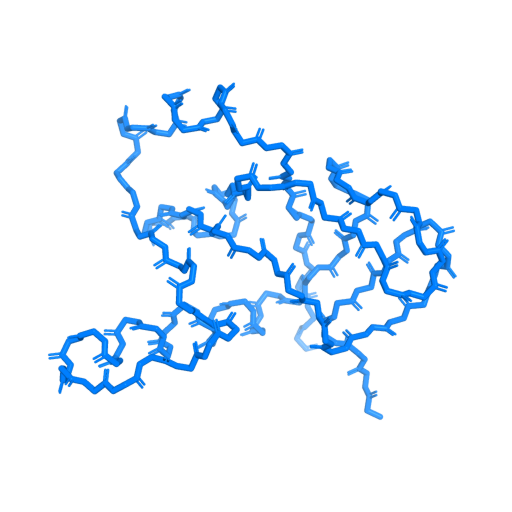7.542 -7.440 1.00 85.00 99 CYS A N 1
ATOM 782 C CA . CYS A 1 99 ? -6.826 6.836 -6.190 1.00 85.00 99 CYS A CA 1
ATOM 783 C C . CYS A 1 99 ? -7.760 7.360 -5.099 1.00 85.00 99 CYS A C 1
ATOM 785 O O . CYS A 1 99 ? -7.964 8.561 -4.953 1.00 85.00 99 CYS A O 1
ATOM 787 N N . LYS A 1 100 ? -8.329 6.440 -4.321 1.00 83.44 100 LYS A N 1
ATOM 788 C CA . LYS A 1 100 ? -9.344 6.755 -3.308 1.00 83.44 100 LYS A CA 1
ATOM 789 C C . LYS A 1 100 ? -8.792 6.842 -1.892 1.00 83.44 100 LYS A C 1
ATOM 791 O O . LYS A 1 100 ? -9.524 7.239 -0.992 1.00 83.44 100 LYS A O 1
ATOM 796 N N . SER A 1 101 ? -7.546 6.428 -1.666 1.00 82.81 101 SER A N 1
ATOM 797 C CA . SER A 1 101 ? -6.990 6.360 -0.319 1.00 82.81 101 SER A CA 1
ATOM 798 C C . SER A 1 101 ? -5.487 6.626 -0.281 1.00 82.81 101 SER A C 1
ATOM 800 O O . SER A 1 101 ? -4.750 6.302 -1.215 1.00 82.81 101 SER A O 1
ATOM 802 N N . LYS A 1 102 ? -5.040 7.203 0.838 1.00 84.50 102 LYS A N 1
ATOM 803 C CA . LYS A 1 102 ? -3.633 7.371 1.204 1.00 84.50 102 LYS A CA 1
ATOM 804 C C . LYS A 1 102 ? -3.427 6.882 2.646 1.00 84.50 102 LYS A C 1
ATOM 806 O O . LYS A 1 102 ? -4.199 7.291 3.523 1.00 84.50 102 LYS A O 1
ATOM 811 N N . PRO A 1 103 ? -2.448 5.999 2.905 1.00 83.81 103 PRO A N 1
ATOM 812 C CA . PRO A 1 103 ? -2.085 5.589 4.261 1.00 83.81 103 PRO A CA 1
ATOM 813 C C . PRO A 1 103 ? -1.371 6.711 5.019 1.00 83.81 103 PRO A C 1
ATOM 815 O O . PRO A 1 103 ? -0.628 7.489 4.425 1.00 83.81 103 PRO A O 1
ATOM 818 N N . LYS A 1 104 ? -1.522 6.739 6.349 1.00 86.38 104 LYS A N 1
ATOM 819 C CA . LYS A 1 104 ? -0.557 7.417 7.222 1.00 86.38 104 LYS A CA 1
ATOM 820 C C . LYS A 1 104 ? 0.508 6.426 7.644 1.00 86.38 104 LYS A C 1
ATOM 822 O O . LYS A 1 104 ? 0.194 5.349 8.151 1.00 86.38 104 LYS A O 1
ATOM 827 N N . PHE A 1 105 ? 1.762 6.800 7.477 1.00 85.62 105 PHE A N 1
ATOM 828 C CA . PHE A 1 105 ? 2.872 5.982 7.924 1.00 85.62 105 PHE A CA 1
ATOM 829 C C . PHE A 1 105 ? 3.304 6.368 9.330 1.00 85.62 105 PHE A C 1
ATOM 831 O O . PHE A 1 105 ? 3.255 7.536 9.714 1.00 85.62 105 PHE A O 1
ATOM 838 N N . VAL A 1 106 ? 3.685 5.365 10.117 1.00 85.88 106 VAL A N 1
ATOM 839 C CA . VAL A 1 106 ? 4.300 5.575 11.426 1.00 85.88 106 VAL A CA 1
ATOM 840 C C . VAL A 1 106 ? 5.669 4.923 11.459 1.00 85.88 106 VAL A C 1
ATOM 842 O O . VAL A 1 106 ? 5.804 3.715 11.233 1.00 85.88 106 VAL A O 1
ATOM 845 N N . ASN A 1 107 ? 6.668 5.730 11.810 1.00 68.69 107 ASN A N 1
ATOM 846 C CA . ASN A 1 107 ? 7.971 5.234 12.207 1.00 68.69 107 ASN A CA 1
ATOM 847 C C . ASN A 1 107 ? 7.844 4.625 13.602 1.00 68.69 107 ASN A C 1
ATOM 849 O O . ASN A 1 107 ? 7.785 5.324 14.611 1.00 68.69 107 ASN A O 1
ATOM 853 N N . LYS A 1 108 ? 7.746 3.299 13.648 1.00 54.53 108 LYS A N 1
ATOM 854 C CA . LYS A 1 108 ? 8.018 2.530 14.857 1.00 54.53 108 LYS A CA 1
ATOM 855 C C . LYS A 1 108 ? 9.296 1.747 14.601 1.00 54.53 108 LYS A C 1
ATOM 857 O O . LYS A 1 108 ? 9.240 0.700 13.957 1.00 54.53 108 LYS A O 1
ATOM 862 N N . PHE A 1 109 ? 10.410 2.322 15.047 1.00 43.56 109 PHE A N 1
ATOM 863 C CA . PHE A 1 109 ? 11.611 1.556 15.359 1.00 43.56 109 PHE A CA 1
ATOM 864 C C . PHE A 1 109 ? 11.325 0.658 16.565 1.00 43.56 109 PHE A C 1
ATOM 866 O O . PHE A 1 109 ? 10.606 1.128 17.481 1.00 43.56 109 PHE A O 1
#

Radius of gyration: 13.51 Å; chains: 1; bounding box: 30×30×32 Å

Foldseek 3Di:
DFAQKAFQVVRDGDPPWLLAAWEAEPVCRQVLIFGLDFTADPVPRDTCFAARMEGEPVVVVVLQVQQVVCVVVVHDRPPSSPNYDYDHPVCSVVSNVRTGHHYHYDDDD

Sequence (109 aa):
MEADIKCLECGKGTRNFELGEVFYCRENPTSNTLIKNEVICPKCKASISNEKFLVKENYFYMGIITANLCIASKMSIPEHLRGAKLINEKDYDKFSSYCKSKPKFVNKF

Secondary structure (DSSP, 8-state):
---SEEETTT--EES-----SEEEESS-TTTT-EESS--B-TTT--B-TTT-EEEEHHHHHHHHHHHHHHHHTTPPPPGGGTTEEEE-GGGHHHHHTT--B-PEEE---